Protein AF-0000000083659240 (afdb_homodimer)

Structure (mmCIF, N/CA/C/O backbone):
data_AF-0000000083659240-model_v1
#
loop_
_entity.id
_entity.type
_entity.pdbx_description
1 polymer 'Zinc finger C3HC4 type (RING finger) protein'
#
loop_
_atom_site.group_PDB
_atom_site.id
_atom_site.type_symbol
_atom_site.label_atom_id
_atom_site.label_alt_id
_atom_site.label_comp_id
_atom_site.label_asym_id
_atom_site.label_entity_id
_atom_site.label_seq_id
_atom_site.pdbx_PDB_ins_code
_atom_site.Cartn_x
_atom_site.Cartn_y
_atom_site.Cartn_z
_atom_site.occupancy
_atom_site.B_iso_or_equiv
_atom_site.auth_seq_id
_atom_site.auth_comp_id
_atom_site.auth_asym_id
_atom_site.auth_atom_id
_atom_site.pdbx_PDB_model_num
ATOM 1 N N . MET A 1 1 ? 6.605 -6.684 13.445 1 31.55 1 MET A N 1
ATOM 2 C CA . MET A 1 1 ? 5.172 -6.523 13.227 1 31.55 1 MET A CA 1
ATOM 3 C C . MET A 1 1 ? 4.809 -5.055 13.031 1 31.55 1 MET A C 1
ATOM 5 O O . MET A 1 1 ? 5.219 -4.199 13.82 1 31.55 1 MET A O 1
ATOM 9 N N . VAL A 1 2 ? 4.641 -4.578 11.82 1 42.03 2 VAL A N 1
ATOM 10 C CA . VAL A 1 2 ? 4.273 -3.197 11.523 1 42.03 2 VAL A CA 1
ATOM 11 C C . VAL A 1 2 ? 3.043 -2.801 12.336 1 42.03 2 VAL A C 1
ATOM 13 O O . VAL A 1 2 ? 2.076 -3.564 12.422 1 42.03 2 VAL A O 1
ATOM 16 N N . HIS A 1 3 ? 3.051 -2.09 13.344 1 48.09 3 HIS A N 1
ATOM 17 C CA . HIS A 1 3 ? 2.014 -1.553 14.227 1 48.09 3 HIS A CA 1
ATOM 18 C C . HIS A 1 3 ? 0.872 -0.944 13.414 1 48.09 3 HIS A C 1
ATOM 20 O O . HIS A 1 3 ? 1.097 -0.378 12.344 1 48.09 3 HIS A O 1
ATOM 26 N N . PRO A 1 4 ? -0.438 -1.321 13.727 1 51.84 4 PRO A N 1
ATOM 27 C CA . PRO A 1 4 ? -1.665 -0.734 13.18 1 51.84 4 PRO A CA 1
ATOM 28 C C . PRO A 1 4 ? -1.562 0.777 12.992 1 51.84 4 PRO A C 1
ATOM 30 O O . PRO A 1 4 ? -2.369 1.368 12.266 1 51.84 4 PRO A O 1
ATOM 33 N N . SER A 1 5 ? -0.498 1.325 13.555 1 57.03 5 SER A N 1
ATOM 34 C CA . SER A 1 5 ? -0.403 2.781 13.594 1 57.03 5 SER A CA 1
ATOM 35 C C . SER A 1 5 ? -0.075 3.352 12.219 1 57.03 5 SER A C 1
ATOM 37 O O . SER A 1 5 ? -0.059 4.57 12.031 1 57.03 5 SER A O 1
ATOM 39 N N . TYR A 1 6 ? -0.115 2.459 11.336 1 69.12 6 TYR A N 1
ATOM 40 C CA . TYR A 1 6 ? 0.295 3.059 10.07 1 69.12 6 TYR A CA 1
ATOM 41 C C . TYR A 1 6 ? -0.844 3.027 9.055 1 69.12 6 TYR A C 1
ATOM 43 O O . TYR A 1 6 ? -0.694 2.48 7.961 1 69.12 6 TYR A O 1
ATOM 51 N N . CYS A 1 7 ? -2.051 3.279 9.562 1 81.69 7 CYS A N 1
ATOM 52 C CA . CYS A 1 7 ? -3.168 3.459 8.641 1 81.69 7 CYS A CA 1
ATOM 53 C C . CYS A 1 7 ? -3.287 4.914 8.203 1 81.69 7 CYS A C 1
ATOM 55 O O . CYS A 1 7 ? -3.207 5.824 9.039 1 81.69 7 CYS A O 1
ATOM 57 N N . HIS A 1 8 ? -3.432 5.145 6.977 1 83.44 8 HIS A N 1
ATOM 58 C CA . HIS A 1 8 ? -3.619 6.473 6.41 1 83.44 8 HIS A CA 1
ATOM 59 C C . HIS A 1 8 ? -4.953 6.578 5.68 1 83.44 8 HIS A C 1
ATOM 61 O O . HIS A 1 8 ? -5.355 5.645 4.98 1 83.44 8 HIS A O 1
ATOM 67 N N . VAL A 1 9 ? -5.605 7.676 5.922 1 83.69 9 VAL A N 1
ATOM 68 C CA . VAL A 1 9 ? -6.871 7.91 5.234 1 83.69 9 VAL A CA 1
ATOM 69 C C . VAL A 1 9 ? -6.781 9.195 4.418 1 83.69 9 VAL A C 1
ATOM 71 O O . VAL A 1 9 ? -6.078 10.133 4.797 1 83.69 9 VAL A O 1
ATOM 74 N N . TRP A 1 10 ? -7.379 9.219 3.309 1 82.06 10 TRP A N 1
ATOM 75 C CA . TRP A 1 10 ? -7.512 10.445 2.535 1 82.06 10 TRP A CA 1
ATOM 76 C C . TRP A 1 10 ? -8.891 10.547 1.899 1 82.06 10 TRP A C 1
ATOM 78 O O . TRP A 1 10 ? -9.484 9.531 1.53 1 82.06 10 TRP A O 1
ATOM 88 N N . PHE A 1 11 ? -9.375 11.711 1.81 1 78.88 11 PHE A N 1
ATOM 89 C CA . PHE A 1 11 ? -10.742 11.969 1.372 1 78.88 11 PHE A CA 1
ATOM 90 C C . PHE A 1 11 ? -10.859 11.836 -0.142 1 78.88 11 PHE A C 1
ATOM 92 O O . PHE A 1 11 ? -9.945 12.211 -0.875 1 78.88 11 PHE A O 1
ATOM 99 N N . LEU A 1 12 ? -12.031 11.336 -0.506 1 79.75 12 LEU A N 1
ATOM 100 C CA . LEU A 1 12 ? -12.336 11.273 -1.932 1 79.75 12 LEU A CA 1
ATOM 101 C C . LEU A 1 12 ? -12.672 12.664 -2.475 1 79.75 12 LEU A C 1
ATOM 103 O O . LEU A 1 12 ? -13.312 13.461 -1.79 1 79.75 12 LEU A O 1
ATOM 107 N N . GLN A 1 13 ? -12.18 12.945 -3.551 1 74.25 13 GLN A N 1
ATOM 108 C CA . GLN A 1 13 ? -12.469 14.242 -4.164 1 74.25 13 GLN A CA 1
ATOM 109 C C . GLN A 1 13 ? -13.938 14.344 -4.566 1 74.25 13 GLN A C 1
ATOM 111 O O . GLN A 1 13 ? -14.57 15.383 -4.348 1 74.25 13 GLN A O 1
ATOM 116 N N . ASN A 1 14 ? -14.43 13.336 -5.184 1 72.31 14 ASN A N 1
ATOM 117 C CA . ASN A 1 14 ? -15.852 13.312 -5.527 1 72.31 14 ASN A CA 1
ATOM 118 C C . ASN A 1 14 ? -16.656 12.469 -4.547 1 72.31 14 ASN A C 1
ATOM 120 O O . ASN A 1 14 ? -16.75 11.25 -4.711 1 72.31 14 ASN A O 1
ATOM 124 N N . LYS A 1 15 ? -17.203 13.008 -3.506 1 64.12 15 LYS A N 1
ATOM 125 C CA . LYS A 1 15 ? -17.812 12.344 -2.354 1 64.12 15 LYS A CA 1
ATOM 126 C C . LYS A 1 15 ? -19.203 11.812 -2.689 1 64.12 15 LYS A C 1
ATOM 128 O O . LYS A 1 15 ? -19.641 10.805 -2.131 1 64.12 15 LYS A O 1
ATOM 133 N N . VAL A 1 16 ? -19.891 12.508 -3.529 1 64.5 16 VAL A N 1
ATOM 134 C CA . VAL A 1 16 ? -21.328 12.258 -3.643 1 64.5 16 VAL A CA 1
ATOM 135 C C . VAL A 1 16 ? -21.578 10.797 -4.008 1 64.5 16 VAL A C 1
ATOM 137 O O . VAL A 1 16 ? -22.453 10.148 -3.447 1 64.5 16 VAL A O 1
ATOM 140 N N . LEU A 1 17 ? -20.75 10.289 -4.84 1 65 17 LEU A N 1
ATOM 141 C CA . LEU A 1 17 ? -21.125 8.969 -5.34 1 65 17 LEU A CA 1
ATOM 142 C C . LEU A 1 17 ? -19.969 7.98 -5.152 1 65 17 LEU A C 1
ATOM 144 O O . LEU A 1 17 ? -20.047 6.844 -5.625 1 65 17 LEU A O 1
ATOM 148 N N . SER A 1 18 ? -19.078 8.43 -4.246 1 77.19 18 SER A N 1
ATOM 149 C CA . SER A 1 18 ? -17.938 7.512 -4.266 1 77.19 18 SER A CA 1
ATOM 150 C C . SER A 1 18 ? -17.703 6.879 -2.896 1 77.19 18 SER A C 1
ATOM 152 O O . SER A 1 18 ? -17.969 7.508 -1.868 1 77.19 18 SER A O 1
ATOM 154 N N . THR A 1 19 ? -17.625 5.539 -2.934 1 83.88 19 THR A N 1
ATOM 155 C CA . THR A 1 19 ? -17.219 4.824 -1.729 1 83.88 19 THR A CA 1
ATOM 156 C C . THR A 1 19 ? -15.719 4.562 -1.74 1 83.88 19 THR A C 1
ATOM 158 O O . THR A 1 19 ? -15.141 4.27 -2.789 1 83.88 19 THR A O 1
ATOM 161 N N . GLY A 1 20 ? -15.266 4.828 -0.607 1 87.56 20 GLY A N 1
ATOM 162 C CA . GLY A 1 20 ? -13.82 4.652 -0.5 1 87.56 20 GLY A CA 1
ATOM 163 C C . GLY A 1 20 ? -13.383 3.215 -0.709 1 87.56 20 GLY A C 1
ATOM 164 O O . GLY A 1 20 ? -14.18 2.287 -0.571 1 87.56 20 GLY A O 1
ATOM 165 N N . GLN A 1 21 ? -12.188 3.066 -1.126 1 91.5 21 GLN A N 1
ATOM 166 C CA . GLN A 1 21 ? -11.531 1.774 -1.313 1 91.5 21 GLN A CA 1
ATOM 167 C C . GLN A 1 21 ? -10.422 1.563 -0.289 1 91.5 21 GLN A C 1
ATOM 169 O O . GLN A 1 21 ? -9.812 2.527 0.176 1 91.5 21 GLN A O 1
ATOM 174 N N . ALA A 1 22 ? -10.297 0.259 0.043 1 91.19 22 ALA A N 1
ATOM 175 C CA . ALA A 1 22 ? -9.18 -0.073 0.917 1 91.19 22 ALA A CA 1
ATOM 176 C C . ALA A 1 22 ? -7.922 -0.382 0.106 1 91.19 22 ALA A C 1
ATOM 178 O O . ALA A 1 22 ? -7.996 -1.021 -0.946 1 91.19 22 ALA A O 1
ATOM 179 N N . PHE A 1 23 ? -6.855 0.133 0.594 1 93.56 23 PHE A N 1
ATOM 180 C CA . PHE A 1 23 ? -5.523 -0.197 0.096 1 93.56 23 PHE A CA 1
ATOM 181 C C . PHE A 1 23 ? -4.68 -0.837 1.191 1 93.56 23 PHE A C 1
ATOM 183 O O . PHE A 1 23 ? -4.91 -0.6 2.379 1 93.56 23 PHE A O 1
ATOM 190 N N . CYS A 1 24 ? -3.742 -1.631 0.699 1 95.31 24 CYS A N 1
ATOM 191 C CA . CYS A 1 24 ? -2.797 -2.242 1.625 1 95.31 24 CYS A CA 1
ATOM 192 C C . CYS A 1 24 ? -1.366 -1.835 1.291 1 95.31 24 CYS A C 1
ATOM 194 O O . CYS A 1 24 ? -0.997 -1.754 0.118 1 95.31 24 CYS A O 1
ATOM 196 N N . PHE A 1 25 ? -0.558 -1.611 2.412 1 94.94 25 PHE A N 1
ATOM 197 C CA . PHE A 1 25 ? 0.873 -1.433 2.195 1 94.94 25 PHE A CA 1
ATOM 198 C C . PHE A 1 25 ? 1.498 -2.705 1.635 1 94.94 25 PHE A C 1
ATOM 200 O O . PHE A 1 25 ? 1.409 -3.77 2.25 1 94.94 25 PHE A O 1
ATOM 207 N N . LEU A 1 26 ? 2.008 -2.605 0.501 1 96.5 26 LEU A N 1
ATOM 208 C CA . LEU A 1 26 ? 2.738 -3.707 -0.115 1 96.5 26 LEU A CA 1
ATOM 209 C C . LEU A 1 26 ? 4.242 -3.471 -0.045 1 96.5 26 LEU A C 1
ATOM 211 O O . LEU A 1 26 ? 4.777 -2.635 -0.776 1 96.5 26 LEU A O 1
ATOM 215 N N . PRO A 1 27 ? 4.891 -4.211 0.816 1 95 27 PRO A N 1
ATOM 216 C CA . PRO A 1 27 ? 6.336 -3.998 0.869 1 95 27 PRO A CA 1
ATOM 217 C C . PRO A 1 27 ? 7.047 -4.453 -0.405 1 95 27 PRO A C 1
ATOM 219 O O . PRO A 1 27 ? 6.758 -5.535 -0.924 1 95 27 PRO A O 1
ATOM 222 N N . LEU A 1 28 ? 7.816 -3.572 -0.92 1 94.69 28 LEU A N 1
ATOM 223 C CA . LEU A 1 28 ? 8.594 -3.887 -2.111 1 94.69 28 LEU A CA 1
ATOM 224 C C . LEU A 1 28 ? 10.047 -4.164 -1.752 1 94.69 28 LEU A C 1
ATOM 226 O O . LEU A 1 28 ? 10.57 -3.623 -0.773 1 94.69 28 LEU A O 1
ATOM 230 N N . PRO A 1 29 ? 10.672 -5 -2.529 1 93.06 29 PRO A N 1
ATOM 231 C CA . PRO A 1 29 ? 12.094 -5.254 -2.283 1 93.06 29 PRO A CA 1
ATOM 232 C C . PRO A 1 29 ? 12.992 -4.125 -2.783 1 93.06 29 PRO A C 1
ATOM 234 O O . PRO A 1 29 ? 13.922 -4.367 -3.559 1 93.06 29 PRO A O 1
ATOM 237 N N . VAL A 1 30 ? 12.617 -2.904 -2.402 1 88.38 30 VAL A N 1
ATOM 238 C CA . VAL A 1 30 ? 13.344 -1.707 -2.807 1 88.38 30 VAL A CA 1
ATOM 239 C C . VAL A 1 30 ? 13.688 -0.872 -1.575 1 88.38 30 VAL A C 1
ATOM 241 O O . VAL A 1 30 ? 12.805 -0.501 -0.801 1 88.38 30 VAL A O 1
ATOM 244 N N . ARG A 1 31 ? 14.961 -0.717 -1.393 1 87.56 31 ARG A N 1
ATOM 245 C CA . ARG A 1 31 ? 15.406 0.246 -0.389 1 87.56 31 ARG A CA 1
ATOM 246 C C . ARG A 1 31 ? 15.531 1.644 -0.989 1 87.56 31 ARG A C 1
ATOM 248 O O . ARG A 1 31 ? 16.047 1.806 -2.096 1 87.56 31 ARG A O 1
ATOM 255 N N . THR A 1 32 ? 14.977 2.605 -0.354 1 83.44 32 THR A N 1
ATOM 256 C CA . THR A 1 32 ? 14.898 3.941 -0.933 1 83.44 32 THR A CA 1
ATOM 257 C C . THR A 1 32 ? 16.219 4.68 -0.777 1 83.44 32 THR A C 1
ATOM 259 O O . THR A 1 32 ? 16.484 5.664 -1.477 1 83.44 32 THR A O 1
ATOM 262 N N . GLY A 1 33 ? 17.047 4.18 0.125 1 81.25 33 GLY A N 1
ATOM 263 C CA . GLY A 1 33 ? 18.281 4.898 0.417 1 81.25 33 GLY A CA 1
ATOM 264 C C . GLY A 1 33 ? 18.062 6.109 1.308 1 81.25 33 GLY A C 1
ATOM 265 O O . GLY A 1 33 ? 19 6.859 1.581 1 81.25 33 GLY A O 1
ATOM 266 N N . LEU A 1 34 ? 16.812 6.277 1.701 1 79.69 34 LEU A N 1
ATOM 267 C CA . LEU A 1 34 ? 16.406 7.414 2.527 1 79.69 34 LEU A CA 1
ATOM 268 C C . LEU A 1 34 ? 16.016 6.949 3.926 1 79.69 34 LEU A C 1
ATOM 270 O O . LEU A 1 34 ? 15.758 5.766 4.141 1 79.69 34 LEU A O 1
ATOM 274 N N . SER A 1 35 ? 16.125 7.793 4.906 1 82.31 35 SER A N 1
ATOM 275 C CA . SER A 1 35 ? 15.68 7.484 6.262 1 82.31 35 SER A CA 1
ATOM 276 C C . SER A 1 35 ? 14.172 7.645 6.402 1 82.31 35 SER A C 1
ATOM 278 O O . SER A 1 35 ? 13.68 8.062 7.453 1 82.31 35 SER A O 1
ATOM 280 N N . VAL A 1 36 ? 13.461 7.441 5.285 1 83.5 36 VAL A N 1
ATOM 281 C CA . VAL A 1 36 ? 12.008 7.543 5.273 1 83.5 36 VAL A CA 1
ATOM 282 C C . VAL A 1 36 ? 11.414 6.348 4.535 1 83.5 36 VAL A C 1
ATOM 284 O O . VAL A 1 36 ? 12.031 5.805 3.619 1 83.5 36 VAL A O 1
ATOM 287 N N . GLN A 1 37 ? 10.219 5.918 5.008 1 87 37 GLN A N 1
ATOM 288 C CA . GLN A 1 37 ? 9.406 4.984 4.23 1 87 37 GLN A CA 1
ATOM 289 C C . GLN A 1 37 ? 8.625 5.707 3.141 1 87 37 GLN A C 1
ATOM 291 O O . GLN A 1 37 ? 8.156 6.828 3.348 1 87 37 GLN A O 1
ATOM 296 N N . VAL A 1 38 ? 8.594 5.129 1.997 1 88.12 38 VAL A N 1
ATOM 297 C CA . VAL A 1 38 ? 7.852 5.719 0.889 1 88.12 38 VAL A CA 1
ATOM 298 C C . VAL A 1 38 ? 6.703 4.797 0.489 1 88.12 38 VAL A C 1
ATOM 300 O O . VAL A 1 38 ? 6.895 3.586 0.344 1 88.12 38 VAL A O 1
ATOM 303 N N . ASN A 1 39 ? 5.48 5.375 0.405 1 91.25 39 ASN A N 1
ATOM 304 C CA . ASN A 1 39 ? 4.332 4.676 -0.159 1 91.25 39 ASN A CA 1
ATOM 305 C C . ASN A 1 39 ? 3.797 5.383 -1.4 1 91.25 39 ASN A C 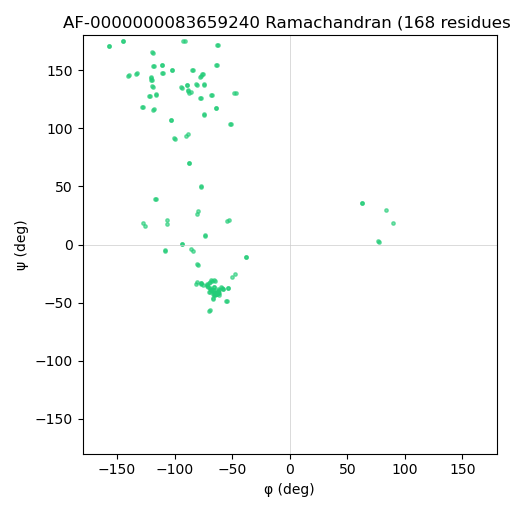1
ATOM 307 O O . ASN A 1 39 ? 3.391 6.543 -1.332 1 91.25 39 ASN A O 1
ATOM 311 N N . GLY A 1 40 ? 3.902 4.617 -2.582 1 92.06 40 GLY A N 1
ATOM 312 C CA . GLY A 1 40 ? 3.5 5.203 -3.85 1 92.06 40 GLY A CA 1
ATOM 313 C C . GLY A 1 40 ? 2.871 4.203 -4.801 1 92.06 40 GLY A C 1
ATOM 314 O O . GLY A 1 40 ? 2.812 3.008 -4.5 1 92.06 40 GLY A O 1
ATOM 315 N N . PHE A 1 41 ? 2.377 4.734 -5.961 1 93.81 41 PHE A N 1
ATOM 316 C CA . PHE A 1 41 ? 1.758 3.879 -6.965 1 93.81 41 PHE A CA 1
ATOM 317 C C . PHE A 1 41 ? 2.803 3.334 -7.93 1 93.81 41 PHE A C 1
ATOM 319 O O . PHE A 1 41 ? 2.795 3.672 -9.117 1 93.81 41 PHE A O 1
ATOM 326 N N . PHE A 1 42 ? 3.631 2.441 -7.445 1 93.31 42 PHE A N 1
ATOM 327 C CA . PHE A 1 42 ? 4.672 1.826 -8.266 1 93.31 42 PHE A CA 1
ATOM 328 C C . PHE A 1 42 ? 4.078 0.771 -9.188 1 93.31 42 PHE A C 1
ATOM 330 O O . PHE A 1 42 ? 3.072 0.142 -8.859 1 93.31 42 PHE A O 1
ATOM 337 N N . GLU A 1 43 ? 4.695 0.673 -10.359 1 94.31 43 GLU A N 1
ATOM 338 C CA . GLU A 1 43 ? 4.395 -0.473 -11.211 1 94.31 43 GLU A CA 1
ATOM 339 C C . GLU A 1 43 ? 5.113 -1.728 -10.719 1 94.31 43 GLU A C 1
ATOM 341 O O . GLU A 1 43 ? 6.336 -1.731 -10.578 1 94.31 43 GLU A O 1
ATOM 346 N N . VAL A 1 44 ? 4.23 -2.797 -10.508 1 94.06 44 VAL A N 1
ATOM 347 C CA . VAL A 1 44 ? 4.789 -4.004 -9.906 1 94.06 44 VAL A CA 1
ATOM 348 C C . VAL A 1 44 ? 4.633 -5.184 -10.867 1 94.06 44 VAL A C 1
ATOM 350 O O . VAL A 1 44 ? 3.928 -5.078 -11.875 1 94.06 44 VAL A O 1
ATOM 353 N N . SER A 1 45 ? 5.348 -6.25 -10.594 1 92.19 45 SER A N 1
ATOM 354 C CA . SER A 1 45 ? 5.211 -7.492 -11.344 1 92.19 45 SER A CA 1
ATOM 355 C C . SER A 1 45 ? 3.811 -8.078 -11.195 1 92.19 45 SER A C 1
ATOM 357 O O . SER A 1 45 ? 3.035 -7.637 -10.344 1 92.19 45 SER A O 1
ATOM 359 N N . SER A 1 46 ? 3.547 -9.055 -11.922 1 91.19 46 SER A N 1
ATOM 360 C CA . SER A 1 46 ? 2.209 -9.633 -11.961 1 91.19 46 SER A CA 1
ATOM 361 C C . SER A 1 46 ? 1.861 -10.312 -10.633 1 91.19 46 SER A C 1
ATOM 363 O O . SER A 1 46 ? 0.693 -10.352 -10.242 1 91.19 46 SER A O 1
ATOM 365 N N . ASN A 1 47 ? 2.848 -10.828 -9.953 1 90.94 47 ASN A N 1
ATOM 366 C CA . ASN A 1 47 ? 2.584 -11.508 -8.695 1 90.94 47 ASN A CA 1
ATOM 367 C C . ASN A 1 47 ? 2.725 -10.555 -7.504 1 90.94 47 ASN A C 1
ATOM 369 O O . ASN A 1 47 ? 2.539 -10.961 -6.355 1 90.94 47 ASN A O 1
ATOM 373 N N . ARG A 1 48 ? 3.043 -9.32 -7.758 1 92.69 48 ARG A N 1
ATOM 374 C CA . ARG A 1 48 ? 3.08 -8.234 -6.785 1 92.69 48 ARG A CA 1
ATOM 375 C C . ARG A 1 48 ? 4.125 -8.5 -5.707 1 92.69 48 ARG A C 1
ATOM 377 O O . ARG A 1 48 ? 3.916 -8.172 -4.539 1 92.69 48 ARG A O 1
ATOM 384 N N . ARG A 1 49 ? 5.234 -9.125 -6.145 1 92.06 49 ARG A N 1
ATOM 385 C CA . ARG A 1 49 ? 6.309 -9.43 -5.207 1 92.06 49 ARG A CA 1
ATOM 386 C C . ARG A 1 49 ? 7.523 -8.539 -5.457 1 92.06 49 ARG A C 1
ATOM 388 O O . ARG A 1 49 ? 8.477 -8.555 -4.68 1 92.06 49 ARG A O 1
ATOM 395 N N . GLY A 1 50 ? 7.414 -7.762 -6.516 1 90.94 50 GLY A N 1
ATOM 396 C CA . GLY A 1 50 ? 8.531 -6.906 -6.875 1 90.94 50 GLY A CA 1
ATOM 397 C C . GLY A 1 50 ? 8.125 -5.711 -7.719 1 90.94 50 GLY A C 1
ATOM 398 O O . GLY A 1 50 ? 6.961 -5.59 -8.109 1 90.94 50 GLY A O 1
ATOM 399 N N . ILE A 1 51 ? 9.039 -4.891 -7.867 1 89.81 51 ILE A N 1
ATOM 400 C CA . ILE A 1 51 ? 8.836 -3.723 -8.711 1 89.81 51 ILE A CA 1
ATOM 401 C C . ILE A 1 51 ? 9.109 -4.086 -10.172 1 89.81 51 ILE A C 1
ATOM 403 O O . ILE A 1 51 ? 9.93 -4.965 -10.453 1 89.81 51 ILE A O 1
ATOM 407 N N . TRP A 1 52 ? 8.414 -3.387 -11.031 1 88.5 52 TRP A N 1
ATOM 408 C CA . TRP A 1 52 ? 8.633 -3.67 -12.445 1 88.5 52 TRP A CA 1
ATOM 409 C C . TRP A 1 52 ? 9.961 -3.09 -12.922 1 88.5 52 TRP A C 1
ATOM 411 O O . TRP A 1 52 ? 10.211 -1.893 -12.766 1 88.5 52 TRP A O 1
ATOM 421 N N . TYR A 1 53 ? 11.039 -3.797 -13.289 1 76.38 53 TYR A N 1
ATOM 422 C CA . TYR A 1 53 ? 12.305 -3.303 -13.812 1 76.38 53 TYR A CA 1
ATOM 423 C C . TYR A 1 53 ? 12.43 -3.578 -15.305 1 76.38 53 TYR A C 1
ATOM 425 O O . TYR A 1 53 ? 13.258 -2.977 -15.984 1 76.38 53 TYR A O 1
ATOM 433 N N . GLY A 1 54 ? 11.578 -3.795 -16.078 1 65.25 54 GLY A N 1
ATOM 434 C CA . GLY A 1 54 ? 11.664 -3.893 -17.531 1 65.25 54 GLY A CA 1
ATOM 435 C C . GLY A 1 54 ? 12.094 -5.27 -18 1 65.25 54 GLY A C 1
ATOM 436 O O . GLY A 1 54 ? 13.203 -5.438 -18.516 1 65.25 54 GLY A O 1
ATOM 437 N N . ASP A 1 55 ? 11.898 -6.227 -17.469 1 59.47 55 ASP A N 1
ATOM 438 C CA . ASP A 1 55 ? 12.555 -7.246 -18.281 1 59.47 55 ASP A CA 1
ATOM 439 C C . ASP A 1 55 ? 12.156 -7.129 -19.75 1 59.47 55 ASP A C 1
ATOM 441 O O . ASP A 1 55 ? 12.914 -7.52 -20.625 1 59.47 55 ASP A O 1
ATOM 445 N N . ASP A 1 56 ? 10.945 -6.602 -19.938 1 60.72 56 ASP A N 1
ATOM 446 C CA . ASP A 1 56 ? 10.57 -6.539 -21.344 1 60.72 56 ASP A CA 1
ATOM 447 C C . ASP A 1 56 ? 11.039 -5.23 -21.969 1 60.72 56 ASP A C 1
ATOM 449 O O . ASP A 1 56 ? 10.758 -4.148 -21.453 1 60.72 56 ASP A O 1
ATOM 453 N N . MET A 1 57 ? 12.164 -5.363 -22.547 1 65.06 57 MET A N 1
ATOM 454 C CA . MET A 1 57 ? 12.789 -4.27 -23.281 1 65.06 57 MET A CA 1
ATOM 455 C C . MET A 1 57 ? 11.844 -3.719 -24.344 1 65.06 57 MET A C 1
ATOM 457 O O . MET A 1 57 ? 12.281 -3.164 -25.344 1 65.06 57 MET A O 1
ATOM 461 N N . ASP A 1 58 ? 10.57 -3.98 -24.172 1 78.44 58 ASP A N 1
ATOM 462 C CA . ASP A 1 58 ? 9.695 -3.297 -25.109 1 78.44 58 ASP A CA 1
ATOM 463 C C . ASP A 1 58 ? 9.242 -1.945 -24.562 1 78.44 58 ASP A C 1
ATOM 465 O O . ASP A 1 58 ? 9.781 -1.463 -23.562 1 78.44 58 ASP A O 1
ATOM 469 N N . ARG A 1 59 ? 8.547 -1.297 -25.422 1 80.81 59 ARG A N 1
ATOM 470 C CA . ARG A 1 59 ? 8.133 0.074 -25.141 1 80.81 59 ARG A CA 1
ATOM 471 C C . ARG A 1 59 ? 7.402 0.165 -23.797 1 80.81 59 ARG A C 1
ATOM 473 O O . ARG A 1 59 ? 7.652 1.08 -23.016 1 80.81 59 ARG A O 1
ATOM 480 N N . SER A 1 60 ? 6.586 -0.802 -23.422 1 84.62 60 SER A N 1
ATOM 481 C CA . SER A 1 60 ? 5.785 -0.771 -22.203 1 84.62 60 SER A CA 1
ATOM 482 C C . SER A 1 60 ? 6.66 -0.941 -20.953 1 84.62 60 SER A C 1
ATOM 484 O O . SER A 1 60 ? 6.43 -0.29 -19.938 1 84.62 60 SER A O 1
ATOM 486 N N . GLY A 1 61 ? 7.668 -1.755 -21.203 1 85.31 61 GLY A N 1
ATOM 487 C CA . GLY A 1 61 ? 8.586 -1.985 -20.094 1 85.31 61 GLY A CA 1
ATOM 488 C C . GLY A 1 61 ? 9.406 -0.762 -19.734 1 85.31 61 GLY A C 1
ATOM 489 O O . GLY A 1 61 ? 9.602 -0.464 -18.547 1 85.31 61 GLY A O 1
ATOM 490 N N . LYS A 1 62 ? 9.766 -0.13 -20.781 1 86.38 62 LYS A N 1
ATOM 491 C CA . LYS A 1 62 ? 10.57 1.072 -20.562 1 86.38 62 LYS A CA 1
ATOM 492 C C . LYS A 1 62 ? 9.758 2.16 -19.859 1 86.38 62 LYS A C 1
ATOM 494 O O . LYS A 1 62 ? 10.266 2.844 -18.969 1 86.38 62 LYS A O 1
ATOM 499 N N . VAL A 1 63 ? 8.539 2.369 -20.234 1 89.19 63 VAL A N 1
ATOM 500 C CA . VAL A 1 63 ? 7.672 3.391 -19.672 1 89.19 63 VAL A CA 1
ATOM 501 C C . VAL A 1 63 ? 7.453 3.105 -18.188 1 89.19 63 VAL A C 1
ATOM 503 O O . VAL A 1 63 ? 7.566 4.004 -17.344 1 89.19 63 VAL A O 1
ATOM 506 N N . ARG A 1 64 ? 7.246 1.85 -17.844 1 90.75 64 ARG A N 1
ATOM 507 C CA . ARG A 1 64 ? 6.973 1.464 -16.469 1 90.75 64 ARG A CA 1
ATOM 508 C C . ARG A 1 64 ? 8.219 1.631 -15.594 1 90.75 64 ARG A C 1
ATOM 510 O O . ARG A 1 64 ? 8.117 2.062 -14.445 1 90.75 64 ARG A O 1
ATOM 517 N N . SER A 1 65 ? 9.289 1.266 -16.141 1 88.38 65 SER A N 1
ATOM 518 C CA . SER A 1 65 ? 10.555 1.437 -15.43 1 88.38 65 SER A CA 1
ATOM 519 C C . SER A 1 65 ? 10.828 2.908 -15.141 1 88.38 65 SER A C 1
ATOM 521 O O . SER A 1 65 ? 11.25 3.266 -14.039 1 88.38 65 SER A O 1
ATOM 523 N N . THR A 1 66 ? 10.57 3.752 -16.156 1 88.25 66 THR A N 1
ATOM 524 C CA . THR A 1 66 ? 10.773 5.188 -16 1 88.25 66 THR A CA 1
ATOM 525 C C . THR A 1 66 ? 9.828 5.754 -14.945 1 88.25 66 THR A C 1
ATOM 527 O O . THR A 1 66 ? 10.227 6.578 -14.125 1 88.25 66 THR A O 1
ATOM 530 N N . TRP A 1 67 ? 8.602 5.34 -14.961 1 90.75 67 TRP A N 1
ATOM 531 C CA . TRP A 1 67 ? 7.602 5.746 -13.984 1 90.75 67 TRP A CA 1
ATOM 532 C C . TRP A 1 67 ? 8.078 5.449 -12.562 1 90.75 67 TRP A C 1
ATOM 534 O O . TRP A 1 67 ? 8.055 6.328 -11.703 1 90.75 67 TRP A O 1
ATOM 544 N N . ASN A 1 68 ? 8.562 4.238 -12.344 1 89.75 68 ASN A N 1
ATOM 545 C CA . ASN A 1 68 ? 9.039 3.826 -11.031 1 89.75 68 ASN A CA 1
ATOM 546 C C . ASN A 1 68 ? 10.227 4.672 -10.578 1 89.75 68 ASN A C 1
ATOM 548 O O . ASN A 1 68 ? 10.32 5.043 -9.406 1 89.75 68 ASN A O 1
ATOM 552 N N . ARG A 1 69 ? 11.07 4.93 -11.539 1 87.31 69 ARG A N 1
ATOM 553 C CA . ARG A 1 69 ? 12.242 5.738 -11.211 1 87.31 69 ARG A CA 1
ATOM 554 C C . ARG A 1 69 ? 11.836 7.156 -10.82 1 87.31 69 ARG A C 1
ATOM 556 O O . ARG A 1 69 ? 12.383 7.727 -9.875 1 87.31 69 ARG A O 1
ATOM 563 N N . LEU A 1 70 ? 10.938 7.699 -11.508 1 86.69 70 LEU A N 1
ATOM 564 C CA . LEU A 1 70 ? 10.492 9.062 -11.25 1 86.69 70 LEU A CA 1
ATOM 565 C C . LEU A 1 70 ? 9.805 9.164 -9.891 1 86.69 70 LEU A C 1
ATOM 567 O O . LEU A 1 70 ? 9.977 10.156 -9.18 1 86.69 70 LEU A O 1
ATOM 571 N N . LEU A 1 71 ? 9.094 8.195 -9.5 1 87 71 LEU A N 1
ATOM 572 C CA . LEU A 1 71 ? 8.422 8.188 -8.203 1 87 71 LEU A CA 1
ATOM 573 C C . LEU A 1 71 ? 9.438 8.203 -7.066 1 87 71 LEU A C 1
ATOM 575 O O . LEU A 1 71 ? 9.273 8.93 -6.086 1 87 71 LEU A O 1
ATOM 579 N N . LEU A 1 72 ? 10.484 7.398 -7.27 1 84.19 72 LEU A N 1
ATOM 580 C CA . LEU A 1 72 ? 11.5 7.328 -6.227 1 84.19 72 LEU A CA 1
ATOM 581 C C . LEU A 1 72 ? 12.281 8.633 -6.137 1 84.19 72 LEU A C 1
ATOM 583 O O . LEU A 1 72 ? 12.617 9.086 -5.043 1 84.19 72 LEU A O 1
ATOM 587 N N . GLU A 1 73 ? 12.523 9.18 -7.23 1 82 73 GLU A N 1
ATOM 588 C CA . GLU A 1 73 ? 13.297 10.414 -7.285 1 82 73 GLU A CA 1
ATOM 589 C C . GLU A 1 73 ? 12.492 11.586 -6.734 1 82 73 GLU A C 1
ATOM 591 O O . GLU A 1 73 ? 13.062 12.492 -6.117 1 82 73 GLU A O 1
ATOM 596 N N . ASP A 1 74 ? 11.25 11.562 -7 1 78.75 74 ASP A N 1
ATOM 597 C CA . ASP A 1 74 ? 10.375 12.641 -6.547 1 78.75 74 ASP A CA 1
ATOM 598 C C . ASP A 1 74 ? 10.289 12.672 -5.02 1 78.75 74 ASP A C 1
ATOM 600 O O . ASP A 1 74 ? 10.086 13.727 -4.426 1 78.75 74 ASP A O 1
ATOM 604 N N . VAL A 1 75 ? 10.391 11.594 -4.375 1 74.5 75 VAL A N 1
ATOM 605 C CA . VAL A 1 75 ? 10.305 11.516 -2.92 1 74.5 75 VAL A CA 1
ATOM 606 C C . VAL A 1 75 ? 11.648 11.891 -2.303 1 74.5 75 VAL A C 1
ATOM 608 O O . VAL A 1 75 ? 11.703 12.484 -1.226 1 74.5 75 VAL A O 1
ATOM 611 N N . VAL A 1 76 ? 12.68 11.57 -2.92 1 72.25 76 VAL A N 1
ATOM 612 C CA . VAL A 1 76 ? 14.039 11.773 -2.426 1 72.25 76 VAL A CA 1
ATOM 613 C C . VAL A 1 76 ? 14.297 13.266 -2.232 1 72.25 76 VAL A C 1
ATOM 615 O O . VAL A 1 76 ? 14.859 13.68 -1.218 1 72.25 76 VAL A O 1
ATOM 618 N N . VAL A 1 77 ? 13.789 13.977 -3.139 1 67.25 77 VAL A N 1
ATOM 619 C CA . VAL A 1 77 ? 14.141 15.391 -3.105 1 67.25 77 VAL A CA 1
ATOM 620 C C . VAL A 1 77 ? 13.492 16.062 -1.895 1 67.25 77 VAL A C 1
ATOM 622 O O . VAL A 1 77 ? 14.18 16.672 -1.077 1 67.25 77 VAL A O 1
ATOM 625 N N . PRO A 1 78 ? 12.273 15.992 -1.779 1 64.19 78 PRO A N 1
ATOM 626 C CA . PRO A 1 78 ? 11.672 16.609 -0.591 1 64.19 78 PRO A CA 1
ATOM 627 C C . PRO A 1 78 ? 12.211 16.016 0.711 1 64.19 78 PRO A C 1
ATOM 629 O O . PRO A 1 78 ? 12.383 16.734 1.694 1 64.19 78 PRO A O 1
ATOM 632 N N . ALA A 1 79 ? 12.453 14.773 0.764 1 64.75 79 ALA A N 1
ATOM 633 C CA . ALA A 1 79 ? 12.961 14.117 1.963 1 64.75 79 ALA A CA 1
ATOM 634 C C . ALA A 1 79 ? 14.359 14.625 2.316 1 64.75 79 ALA A C 1
ATOM 636 O O . ALA A 1 79 ? 14.656 14.867 3.488 1 64.75 79 ALA A O 1
ATOM 637 N N . PHE A 1 80 ? 15.133 14.758 1.309 1 64.19 80 PHE A N 1
ATOM 638 C CA . PHE A 1 80 ? 16.484 15.273 1.517 1 64.19 80 PHE A CA 1
ATOM 639 C C . PHE A 1 80 ? 16.438 16.719 2.01 1 64.19 80 PHE A C 1
ATOM 641 O O . PHE A 1 80 ? 17.203 17.094 2.902 1 64.19 80 PHE A O 1
ATOM 648 N N . VAL A 1 81 ? 15.57 17.422 1.418 1 62.5 81 VAL A N 1
ATOM 649 C CA . VAL A 1 81 ? 15.461 18.828 1.805 1 62.5 81 VAL A CA 1
ATOM 650 C C . VAL A 1 81 ? 15.008 18.922 3.258 1 62.5 81 VAL A C 1
ATOM 652 O O . VAL A 1 81 ? 15.508 19.766 4.016 1 62.5 81 VAL A O 1
ATOM 655 N N . HIS A 1 82 ? 14.102 18.109 3.514 1 60.31 82 HIS A N 1
ATOM 656 C CA . HIS A 1 82 ? 13.602 18.109 4.887 1 60.31 82 HIS A CA 1
ATOM 657 C C . HIS A 1 82 ? 14.68 17.641 5.859 1 60.31 82 HIS A C 1
ATOM 659 O O . HIS A 1 82 ? 14.805 18.188 6.961 1 60.31 82 HIS A O 1
ATOM 665 N N . MET A 1 83 ? 15.414 16.703 5.504 1 59.41 83 MET A N 1
ATOM 666 C CA . MET A 1 83 ? 16.484 16.172 6.352 1 59.41 83 MET A CA 1
ATOM 667 C C . MET A 1 83 ? 17.625 17.188 6.477 1 59.41 83 MET A C 1
ATOM 669 O O . MET A 1 83 ? 18.281 17.266 7.512 1 59.41 83 MET A O 1
ATOM 673 N N . LEU A 1 84 ? 17.766 17.891 5.398 1 57.47 84 LEU A N 1
ATOM 674 C CA . LEU A 1 84 ? 18.828 18.891 5.434 1 57.47 84 LEU A CA 1
ATOM 675 C C . LEU A 1 84 ? 18.406 20.109 6.242 1 57.47 84 LEU A C 1
ATOM 677 O O . LEU A 1 84 ? 19.25 20.844 6.758 1 57.47 84 LEU A O 1
ATOM 681 N N . HIS A 1 85 ? 17.188 20.344 6.129 1 53.97 85 HIS A N 1
ATOM 682 C CA . HIS A 1 85 ? 16.75 21.531 6.832 1 53.97 85 HIS A CA 1
ATOM 683 C C . HIS A 1 85 ? 16.453 21.234 8.297 1 53.97 85 HIS A C 1
ATOM 685 O O . HIS A 1 85 ? 16.156 22.156 9.07 1 53.97 85 HIS A O 1
ATOM 691 N N . CYS A 1 86 ? 16.516 20.031 8.68 1 45.62 86 CYS A N 1
ATOM 692 C CA . CYS A 1 86 ? 16.422 19.859 10.125 1 45.62 86 CYS A CA 1
ATOM 693 C C . CYS A 1 86 ? 17.812 19.766 10.742 1 45.62 86 CYS A C 1
ATOM 695 O O . CYS A 1 86 ? 18.75 19.266 10.117 1 45.62 86 CYS A O 1
ATOM 697 N N . MET B 1 1 ? -6.445 6.797 -13.844 1 30.77 1 MET B N 1
ATOM 698 C CA . MET B 1 1 ? -5.012 6.824 -13.562 1 30.77 1 MET B CA 1
ATOM 699 C C . MET B 1 1 ? -4.73 7.504 -12.227 1 30.77 1 MET B C 1
ATOM 701 O O . MET B 1 1 ? -5.23 8.602 -11.969 1 30.77 1 MET B O 1
ATOM 705 N N . VAL B 1 2 ? -4.531 6.785 -11.156 1 41.56 2 VAL B N 1
ATOM 706 C CA . VAL B 1 2 ? -4.227 7.344 -9.844 1 41.56 2 VAL B CA 1
ATOM 707 C C . VAL B 1 2 ? -3.049 8.312 -9.953 1 41.56 2 VAL B C 1
ATOM 709 O O . VAL B 1 2 ? -2.045 8.008 -10.602 1 41.56 2 VAL B O 1
ATOM 712 N N . HIS B 1 3 ? -3.137 9.539 -9.938 1 47.25 3 HIS B N 1
ATOM 713 C CA . HIS B 1 3 ? -2.164 10.625 -9.977 1 47.25 3 HIS B CA 1
ATOM 714 C C . HIS B 1 3 ? -1.041 10.398 -8.969 1 47.25 3 HIS B C 1
ATOM 716 O O . HIS B 1 3 ? -1.267 9.836 -7.898 1 47.25 3 HIS B O 1
ATOM 722 N N . PRO B 1 4 ? 0.29 10.508 -9.391 1 51.16 4 PRO B N 1
ATOM 723 C CA . PRO B 1 4 ? 1.495 10.477 -8.562 1 51.16 4 PRO B CA 1
ATOM 724 C C . PRO B 1 4 ? 1.307 11.195 -7.223 1 51.16 4 PRO B C 1
ATOM 726 O O . PRO B 1 4 ? 2.1 11 -6.297 1 51.16 4 PRO B O 1
ATOM 729 N N . SER B 1 5 ? 0.198 11.898 -7.145 1 56.5 5 SER B N 1
ATOM 730 C CA . SER B 1 5 ? 0.011 12.766 -5.988 1 56.5 5 SER B CA 1
ATOM 731 C C . SER B 1 5 ? -0.314 11.961 -4.738 1 56.5 5 SER B C 1
ATOM 733 O O . SER B 1 5 ? -0.397 12.516 -3.639 1 56.5 5 SER B O 1
ATOM 735 N N . TYR B 1 6 ? -0.187 10.742 -4.941 1 69.19 6 TYR B N 1
ATOM 736 C CA . TYR B 1 6 ? -0.597 10.047 -3.73 1 69.19 6 TYR B CA 1
ATOM 737 C C . TYR B 1 6 ? 0.57 9.273 -3.123 1 69.19 6 TYR B C 1
ATOM 739 O O . TYR B 1 6 ? 0.486 8.062 -2.926 1 69.19 6 TYR B O 1
ATOM 747 N N . CYS B 1 7 ? 1.757 9.898 -3.178 1 81.81 7 CYS B N 1
ATOM 748 C CA . CYS B 1 7 ? 2.887 9.328 -2.451 1 81.81 7 CYS B CA 1
ATOM 749 C C . CYS B 1 7 ? 2.93 9.844 -1.018 1 81.81 7 CYS B C 1
ATOM 751 O O . CYS B 1 7 ? 2.768 11.047 -0.78 1 81.81 7 CYS B O 1
ATOM 753 N N . HIS B 1 8 ? 3.09 9 -0.099 1 83.5 8 HIS B N 1
ATOM 754 C CA . HIS B 1 8 ? 3.209 9.344 1.314 1 83.5 8 HIS B CA 1
ATOM 755 C C . HIS B 1 8 ? 4.555 8.898 1.877 1 83.5 8 HIS B C 1
ATOM 757 O O . HIS B 1 8 ? 5.035 7.805 1.557 1 83.5 8 HIS B O 1
ATOM 763 N N . VAL B 1 9 ? 5.133 9.789 2.633 1 83.69 9 VAL B N 1
ATOM 764 C CA . VAL B 1 9 ? 6.402 9.461 3.27 1 83.69 9 VAL B CA 1
ATOM 765 C C . VAL B 1 9 ? 6.262 9.555 4.785 1 83.69 9 VAL B C 1
ATOM 767 O O . VAL B 1 9 ? 5.488 10.367 5.293 1 83.69 9 VAL B O 1
ATOM 770 N N . TRP B 1 10 ? 6.902 8.688 5.48 1 82.06 10 TRP B N 1
ATOM 771 C CA . TRP B 1 10 ? 6.977 8.805 6.934 1 82.06 10 TRP B CA 1
ATOM 772 C C . TRP B 1 10 ? 8.367 8.438 7.438 1 82.06 10 TRP B C 1
ATOM 774 O O . TRP B 1 10 ? 9.039 7.582 6.859 1 82.06 10 TRP B O 1
ATOM 784 N N . PHE B 1 11 ? 8.766 9.086 8.445 1 78.62 11 PHE B N 1
ATOM 785 C CA . PHE B 1 11 ? 10.125 8.977 8.961 1 78.62 11 PHE B CA 1
ATOM 786 C C . PHE B 1 11 ? 10.289 7.688 9.766 1 78.62 11 PHE B C 1
ATOM 788 O O . PHE B 1 11 ? 9.367 7.258 10.453 1 78.62 11 PHE B O 1
ATOM 795 N N . LEU B 1 12 ? 11.492 7.172 9.609 1 80 12 LEU B N 1
ATOM 796 C CA . LEU B 1 12 ? 11.844 6.012 10.422 1 80 12 LEU B CA 1
ATOM 797 C C . LEU B 1 12 ? 12.117 6.422 11.859 1 80 12 LEU B C 1
ATOM 799 O O . LEU B 1 12 ? 12.695 7.484 12.109 1 80 12 LEU B O 1
ATOM 803 N N . GLN B 1 13 ? 11.656 5.691 12.727 1 74.56 13 GLN B N 1
ATOM 804 C CA . GLN B 1 13 ? 11.891 5.984 14.141 1 74.56 13 GLN B CA 1
ATOM 805 C C . GLN B 1 13 ? 13.367 5.82 14.5 1 74.56 13 GLN B C 1
ATOM 807 O O . GLN B 1 13 ? 13.93 6.648 15.211 1 74.56 13 GLN B O 1
ATOM 812 N N . ASN B 1 14 ? 13.938 4.762 14.078 1 72.69 14 ASN B N 1
ATOM 813 C CA . ASN B 1 14 ? 15.367 4.562 14.305 1 72.69 14 ASN B CA 1
ATOM 814 C C . ASN B 1 14 ? 16.172 4.906 13.055 1 72.69 14 ASN B C 1
ATOM 816 O O . ASN B 1 14 ? 16.391 4.055 12.195 1 72.69 14 ASN B O 1
ATOM 820 N N . LYS B 1 15 ? 16.625 6.105 12.875 1 64.19 15 LYS B N 1
ATOM 821 C CA . LYS B 1 15 ? 17.219 6.688 11.68 1 64.19 15 LYS B CA 1
ATOM 822 C C . LYS B 1 15 ? 18.656 6.191 11.484 1 64.19 15 LYS B C 1
ATOM 824 O O . LYS B 1 15 ? 19.109 6.062 10.352 1 64.19 15 LYS B O 1
ATOM 829 N N . VAL B 1 16 ? 19.344 5.98 12.555 1 64.88 16 VAL B N 1
ATOM 830 C CA . VAL B 1 16 ? 20.797 5.832 12.453 1 64.88 16 VAL B CA 1
ATOM 831 C C . VAL B 1 16 ? 21.125 4.652 11.547 1 64.88 16 VAL B C 1
ATOM 833 O O . VAL B 1 16 ? 22.031 4.738 10.711 1 64.88 16 VAL B O 1
ATOM 836 N N . LEU B 1 17 ? 20.344 3.637 11.633 1 65.06 17 LEU B N 1
ATOM 837 C CA . LEU B 1 17 ? 20.797 2.441 10.938 1 65.06 17 LEU B CA 1
ATOM 838 C C . LEU B 1 17 ? 19.719 1.93 9.977 1 65.06 17 LEU B C 1
ATOM 840 O O . LEU B 1 17 ? 19.891 0.875 9.359 1 65.06 17 LEU B O 1
ATOM 844 N N . SER B 1 18 ? 18.781 2.863 9.742 1 77.25 18 SER B N 1
ATOM 845 C CA . SER B 1 18 ? 17.719 2.229 8.977 1 77.25 18 SER B CA 1
ATOM 846 C C . SER B 1 18 ? 17.484 2.941 7.648 1 77.25 18 SER B C 1
ATOM 848 O O . SER B 1 18 ? 17.672 4.156 7.551 1 77.25 18 SER B O 1
ATOM 850 N N . THR B 1 19 ? 17.5 2.115 6.582 1 84.06 19 THR B N 1
ATOM 851 C CA . THR B 1 19 ? 17.109 2.631 5.277 1 84.06 19 THR B CA 1
ATOM 852 C C . THR B 1 19 ? 15.633 2.371 5.02 1 84.06 19 THR B C 1
ATOM 854 O O . THR B 1 19 ? 15.109 1.316 5.383 1 84.06 19 THR B O 1
ATOM 857 N N . GLY B 1 20 ? 15.117 3.416 4.551 1 87.56 20 GLY B N 1
ATOM 858 C CA . GLY B 1 20 ? 13.688 3.305 4.297 1 87.56 20 GLY B CA 1
ATOM 859 C C . GLY B 1 20 ? 13.352 2.273 3.236 1 87.56 20 GLY B C 1
ATOM 860 O O . GLY B 1 20 ? 14.203 1.9 2.43 1 87.56 20 GLY B O 1
ATOM 861 N N . GLN B 1 21 ? 12.195 1.771 3.33 1 91.44 21 GLN B N 1
ATOM 862 C CA . GLN B 1 21 ? 11.633 0.828 2.367 1 91.44 21 GLN B CA 1
ATOM 863 C C . GLN B 1 21 ? 10.508 1.468 1.558 1 91.44 21 GLN B C 1
ATOM 865 O O . GLN B 1 21 ? 9.82 2.365 2.045 1 91.44 21 GLN B O 1
ATOM 870 N N . ALA B 1 22 ? 10.469 0.959 0.298 1 91.06 22 ALA B N 1
ATOM 871 C CA . ALA B 1 22 ? 9.344 1.402 -0.523 1 91.06 22 ALA B CA 1
ATOM 872 C C . ALA B 1 22 ? 8.141 0.483 -0.347 1 91.06 22 ALA B C 1
ATOM 874 O O . ALA B 1 22 ? 8.297 -0.737 -0.248 1 91.06 22 ALA B O 1
ATOM 875 N N . PHE B 1 23 ? 7.027 1.117 -0.252 1 93.5 23 PHE B N 1
ATOM 876 C CA . PHE B 1 23 ? 5.742 0.433 -0.275 1 93.5 23 PHE B CA 1
ATOM 877 C C . PHE B 1 23 ? 4.906 0.888 -1.468 1 93.5 23 PHE B C 1
ATOM 879 O O . PHE B 1 23 ? 5.082 2.002 -1.965 1 93.5 23 PHE B O 1
ATOM 886 N N . CYS B 1 24 ? 4.051 -0.031 -1.86 1 95.25 24 CYS B N 1
ATOM 887 C CA . CYS B 1 24 ? 3.113 0.296 -2.93 1 95.25 24 CYS B CA 1
ATOM 888 C C . CYS B 1 24 ? 1.672 0.179 -2.447 1 95.25 24 CYS B C 1
ATOM 890 O O . CYS B 1 24 ? 1.336 -0.742 -1.7 1 95.25 24 CYS B O 1
ATOM 892 N N . PHE B 1 25 ? 0.811 1.169 -2.945 1 94.88 25 PHE B N 1
ATOM 893 C CA . PHE B 1 25 ? -0.621 1.009 -2.719 1 94.88 25 PHE B CA 1
ATOM 894 C C . PHE B 1 25 ? -1.146 -0.229 -3.436 1 94.88 25 PHE B C 1
ATOM 896 O O . PHE B 1 25 ? -1.007 -0.355 -4.652 1 94.88 25 PHE B O 1
ATOM 903 N N . LEU B 1 26 ? -1.623 -1.121 -2.703 1 96.5 26 LEU B N 1
ATOM 904 C CA . LEU B 1 26 ? -2.264 -2.311 -3.254 1 96.5 26 LEU B CA 1
ATOM 905 C C . LEU B 1 26 ? -3.781 -2.207 -3.15 1 96.5 26 LEU B C 1
ATOM 907 O O . LEU B 1 26 ? -4.344 -2.338 -2.061 1 96.5 26 LEU B O 1
ATOM 911 N N . PRO B 1 27 ? -4.406 -1.993 -4.285 1 95 27 PRO B N 1
ATOM 912 C CA . PRO B 1 27 ? -5.867 -1.919 -4.188 1 95 27 PRO B CA 1
ATOM 913 C C . PRO B 1 27 ? -6.504 -3.26 -3.828 1 95 27 PRO B C 1
ATOM 915 O O . PRO B 1 27 ? -6.129 -4.293 -4.387 1 95 27 PRO B O 1
ATOM 918 N N . LEU B 1 28 ? -7.312 -3.213 -2.83 1 94.62 28 LEU B N 1
ATOM 919 C CA . LEU B 1 28 ? -8.031 -4.41 -2.41 1 94.62 28 LEU B CA 1
ATOM 920 C C . LEU B 1 28 ? -9.477 -4.375 -2.891 1 94.62 28 LEU B C 1
ATOM 922 O O . LEU B 1 28 ? -10.062 -3.297 -3.037 1 94.62 28 LEU B O 1
ATOM 926 N N . PRO B 1 29 ? -10.016 -5.531 -3.129 1 93 29 PRO B N 1
ATOM 927 C CA . PRO B 1 29 ? -11.43 -5.57 -3.527 1 93 29 PRO B CA 1
ATOM 928 C C . PRO B 1 29 ? -12.383 -5.379 -2.35 1 93 29 PRO B C 1
ATOM 930 O O . PRO B 1 29 ? -13.266 -6.207 -2.12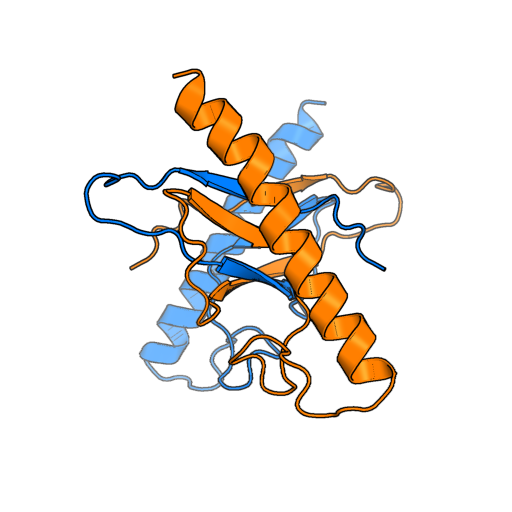3 1 93 29 PRO B O 1
ATOM 933 N N . VAL B 1 30 ? -12.117 -4.328 -1.583 1 88.5 30 VAL B N 1
ATOM 934 C CA . VAL B 1 30 ? -12.906 -4.004 -0.401 1 88.5 30 VAL B CA 1
ATOM 935 C C . VAL B 1 30 ? -13.352 -2.545 -0.458 1 88.5 30 VAL B C 1
ATOM 937 O O . VAL B 1 30 ? -12.523 -1.641 -0.572 1 88.5 30 VAL B O 1
ATOM 940 N N . ARG B 1 31 ? -14.625 -2.398 -0.494 1 87.75 31 ARG B N 1
ATOM 941 C CA . ARG B 1 31 ? -15.172 -1.056 -0.312 1 87.75 31 ARG B CA 1
ATOM 942 C C . ARG B 1 31 ? -15.352 -0.735 1.168 1 87.75 31 ARG B C 1
ATOM 944 O O . ARG B 1 31 ? -15.844 -1.569 1.933 1 87.75 31 ARG B O 1
ATOM 951 N N . THR B 1 32 ? -14.891 0.377 1.59 1 83.69 32 THR B N 1
ATOM 952 C CA . THR B 1 32 ? -14.867 0.69 3.016 1 83.69 32 THR B CA 1
ATOM 953 C C . THR B 1 32 ? -16.234 1.174 3.486 1 83.69 32 THR B C 1
ATOM 955 O O . THR B 1 32 ? -16.516 1.168 4.684 1 83.69 32 THR B O 1
ATOM 958 N N . GLY B 1 33 ? -17.062 1.555 2.533 1 81.38 33 GLY B N 1
ATOM 959 C CA . GLY B 1 33 ? -18.344 2.145 2.914 1 81.38 33 GLY B CA 1
ATOM 960 C C . GLY B 1 33 ? -18.219 3.582 3.381 1 81.38 33 GLY B C 1
ATOM 961 O O . GLY B 1 33 ? -19.203 4.188 3.809 1 81.38 33 GLY B O 1
ATOM 962 N N . LEU B 1 34 ? -16.984 4.082 3.314 1 79.69 34 LEU B N 1
ATOM 963 C CA . LEU B 1 34 ? -16.672 5.434 3.766 1 79.69 34 LEU B CA 1
ATOM 964 C C . LEU B 1 34 ? -16.312 6.332 2.586 1 79.69 34 LEU B C 1
ATOM 966 O O . LEU B 1 34 ? -16.016 5.844 1.493 1 79.69 34 LEU B O 1
ATOM 970 N N . SER B 1 35 ? -16.5 7.602 2.695 1 82.25 35 SER B N 1
ATOM 971 C CA . SER B 1 35 ? -16.125 8.555 1.662 1 82.25 35 SER B CA 1
ATOM 972 C C . SER B 1 35 ? -14.625 8.867 1.731 1 82.25 35 SER B C 1
ATOM 974 O O . SER B 1 35 ? -14.211 9.992 1.433 1 82.25 35 SER B O 1
ATOM 976 N N . VAL B 1 36 ? -13.867 7.902 2.264 1 83.44 36 VAL B N 1
ATOM 977 C CA . VAL B 1 36 ? -12.422 8.055 2.375 1 83.44 36 VAL B CA 1
ATOM 978 C C . VAL B 1 36 ? -11.727 6.793 1.863 1 83.44 36 VAL B C 1
ATOM 980 O O . VAL B 1 36 ? -12.281 5.695 1.951 1 83.44 36 VAL B O 1
ATOM 983 N N . GLN B 1 37 ? -10.531 6.988 1.271 1 87.12 37 GLN B N 1
ATOM 984 C CA . GLN B 1 37 ? -9.648 5.859 1 1 87.12 37 GLN B CA 1
ATOM 985 C C . GLN B 1 37 ? -8.867 5.461 2.248 1 87.12 37 GLN B C 1
ATOM 987 O O . GLN B 1 37 ? -8.477 6.32 3.045 1 87.12 37 GLN B O 1
ATOM 992 N N . VAL B 1 38 ? -8.75 4.195 2.455 1 88.19 38 VAL B N 1
ATOM 993 C CA . VAL B 1 38 ? -8.008 3.699 3.605 1 88.19 38 VAL B CA 1
ATOM 994 C C . VAL B 1 38 ? -6.789 2.91 3.131 1 88.19 38 VAL B C 1
ATOM 996 O O . VAL B 1 38 ? -6.898 2.068 2.236 1 88.19 38 VAL B O 1
ATOM 999 N N . ASN B 1 39 ? -5.613 3.264 3.695 1 91.31 39 ASN B N 1
ATOM 1000 C CA . ASN B 1 39 ? -4.402 2.475 3.496 1 91.31 39 ASN B CA 1
ATOM 1001 C C . ASN B 1 39 ? -3.869 1.922 4.812 1 91.31 39 ASN B C 1
ATOM 1003 O O . ASN B 1 39 ? -3.535 2.686 5.723 1 91.31 39 ASN B O 1
ATOM 1007 N N . GLY B 1 40 ? -3.885 0.514 4.895 1 92.12 40 GLY B N 1
ATOM 1008 C CA . GLY B 1 40 ? -3.479 -0.14 6.125 1 92.12 40 GLY B CA 1
ATOM 1009 C C . GLY B 1 40 ? -2.752 -1.452 5.895 1 92.12 40 GLY B C 1
ATOM 1010 O O . GLY B 1 40 ? -2.621 -1.902 4.754 1 92.12 40 GLY B O 1
ATOM 1011 N N . PHE B 1 41 ? -2.25 -2.053 7.02 1 93.81 41 PHE B N 1
ATOM 1012 C CA . PHE B 1 41 ? -1.545 -3.326 6.938 1 93.81 41 PHE B CA 1
ATOM 1013 C C . PHE B 1 41 ? -2.521 -4.492 7.035 1 93.81 41 PHE B C 1
ATOM 1015 O O . PHE B 1 41 ? -2.498 -5.25 8.008 1 93.81 41 PHE B O 1
ATOM 1022 N N . PHE B 1 42 ? -3.305 -4.66 6.012 1 93.31 42 PHE B N 1
ATOM 1023 C CA . PHE B 1 42 ? -4.277 -5.746 5.965 1 93.31 42 PHE B CA 1
ATOM 1024 C C . PHE B 1 42 ? -3.592 -7.078 5.68 1 93.31 42 PHE B C 1
ATOM 1026 O O . PHE B 1 42 ? -2.559 -7.117 5.008 1 93.31 42 PHE B O 1
ATOM 1033 N N . GLU B 1 43 ? -4.164 -8.117 6.266 1 94.5 43 GLU B N 1
ATOM 1034 C CA . GLU B 1 43 ? -3.766 -9.461 5.855 1 94.5 43 GLU B CA 1
ATOM 1035 C C . GLU B 1 43 ? -4.422 -9.844 4.531 1 94.5 43 GLU B C 1
ATOM 1037 O O . GLU B 1 43 ? -5.645 -9.805 4.402 1 94.5 43 GLU B O 1
ATOM 1042 N N . VAL B 1 44 ? -3.484 -10.258 3.57 1 94.19 44 VAL B N 1
ATOM 1043 C CA . VAL B 1 44 ? -3.982 -10.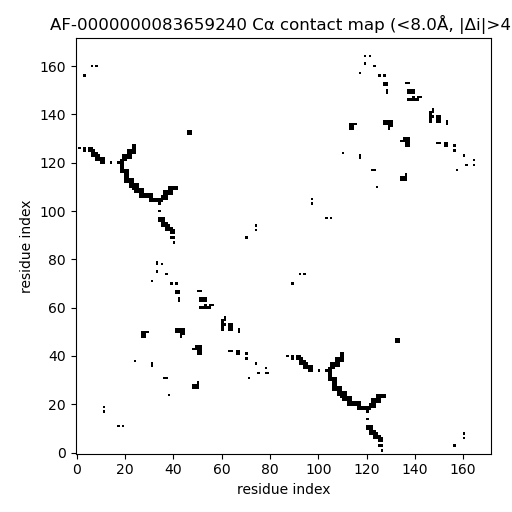516 2.225 1 94.19 44 VAL B CA 1
ATOM 1044 C C . VAL B 1 44 ? -3.719 -11.969 1.848 1 94.19 44 VAL B C 1
ATOM 1046 O O . VAL B 1 44 ? -2.994 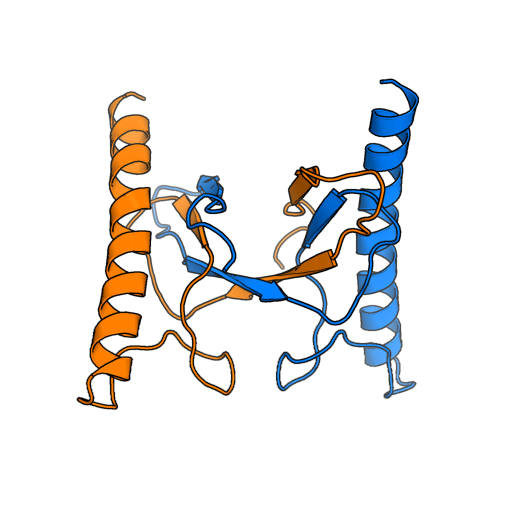-12.68 2.553 1 94.19 44 VAL B O 1
ATOM 1049 N N . SER B 1 45 ? -4.363 -12.414 0.791 1 92.19 45 SER B N 1
ATOM 1050 C CA . SER B 1 45 ? -4.125 -13.742 0.241 1 92.19 45 SER B CA 1
ATOM 1051 C C . SER B 1 45 ? -2.695 -13.883 -0.268 1 92.19 45 SER B C 1
ATOM 1053 O O . SER B 1 45 ? -1.973 -12.891 -0.383 1 92.19 45 SER B O 1
A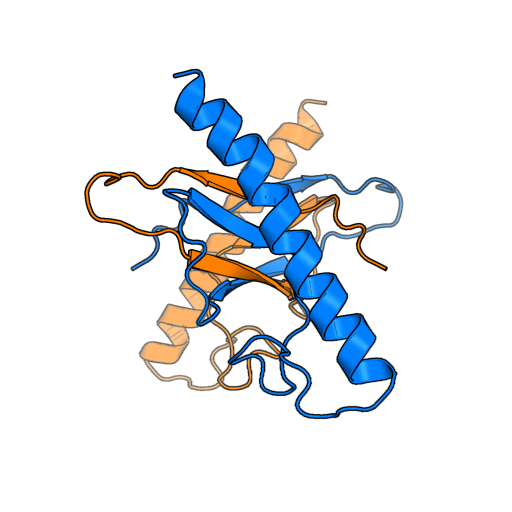TOM 1055 N N . SER B 1 46 ? -2.342 -15.023 -0.611 1 91.25 46 SER B N 1
ATOM 1056 C CA . SER B 1 46 ? -0.971 -15.32 -1.016 1 91.25 46 SER B CA 1
ATOM 1057 C C . SER B 1 46 ? -0.624 -14.625 -2.33 1 91.25 46 SER B C 1
ATOM 1059 O O . SER B 1 46 ? 0.531 -14.266 -2.561 1 91.25 46 SER B O 1
ATOM 1061 N N . ASN B 1 47 ? -1.609 -14.445 -3.182 1 91.06 47 ASN B N 1
ATOM 1062 C CA . ASN B 1 47 ? -1.344 -13.812 -4.469 1 91.06 47 ASN B CA 1
ATOM 1063 C C . ASN B 1 47 ? -1.586 -12.305 -4.41 1 91.06 47 ASN B C 1
ATOM 1065 O O . ASN B 1 47 ? -1.422 -11.609 -5.41 1 91.06 47 ASN B O 1
ATOM 1069 N N . ARG B 1 48 ? -1.967 -11.82 -3.273 1 92.69 48 ARG B N 1
ATOM 1070 C CA . ARG B 1 48 ? -2.102 -10.398 -2.971 1 92.69 48 ARG B CA 1
ATOM 1071 C C . ARG B 1 48 ? -3.164 -9.75 -3.852 1 92.69 48 ARG B C 1
ATOM 1073 O O . ARG B 1 48 ? -3.014 -8.594 -4.27 1 92.69 48 ARG B O 1
ATOM 1080 N N . ARG B 1 49 ? -4.219 -10.531 -4.137 1 92.06 49 ARG B N 1
ATOM 1081 C CA . ARG B 1 49 ? -5.305 -10.016 -4.969 1 92.06 49 ARG B CA 1
ATOM 1082 C C . ARG B 1 49 ? -6.559 -9.773 -4.141 1 92.06 49 ARG B C 1
ATOM 1084 O O . ARG B 1 49 ? -7.543 -9.219 -4.645 1 92.06 49 ARG B O 1
ATOM 1091 N N . GLY B 1 50 ? -6.457 -10.156 -2.893 1 90.88 50 GLY B N 1
ATOM 1092 C CA . GLY B 1 50 ? -7.617 -10.016 -2.027 1 90.88 50 GLY B CA 1
ATOM 1093 C C . GLY B 1 50 ? -7.262 -9.961 -0.555 1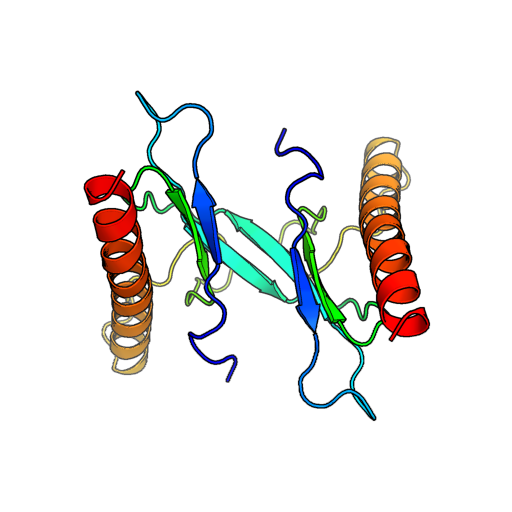 90.88 50 GLY B C 1
ATOM 1094 O O . GLY B 1 50 ? -6.098 -10.125 -0.185 1 90.88 50 GLY B O 1
ATOM 1095 N N . ILE B 1 51 ? -8.234 -9.656 0.167 1 89.88 51 ILE B N 1
ATOM 1096 C CA . ILE B 1 51 ? -8.078 -9.633 1.618 1 89.88 51 ILE B CA 1
ATOM 1097 C C . ILE B 1 51 ? -8.297 -11.039 2.182 1 89.88 51 ILE B C 1
ATOM 1099 O O . ILE B 1 51 ? -9.047 -11.836 1.612 1 89.88 51 ILE B O 1
ATOM 1103 N N . TRP B 1 52 ? -7.605 -11.266 3.279 1 88.69 52 TRP B N 1
ATOM 1104 C CA . TRP B 1 52 ? -7.77 -12.586 3.887 1 88.69 52 TRP B CA 1
ATOM 1105 C C . TRP B 1 52 ? -9.117 -12.695 4.586 1 88.69 52 TRP B C 1
ATOM 1107 O O . TRP B 1 52 ? -9.453 -11.875 5.441 1 88.69 52 TRP B O 1
ATOM 1117 N N . TYR B 1 53 ? -10.156 -13.492 4.207 1 76.25 53 TYR B N 1
ATOM 1118 C CA . TYR B 1 53 ? -11.445 -13.68 4.855 1 76.25 53 TYR B CA 1
ATOM 1119 C C . TYR B 1 53 ? -11.523 -15.047 5.535 1 76.25 53 TYR B C 1
ATOM 1121 O O . TYR B 1 53 ? -12.406 -15.289 6.355 1 76.25 53 TYR B O 1
ATOM 1129 N N . GLY B 1 54 ? -10.594 -15.766 5.816 1 66.56 54 GLY B N 1
ATOM 1130 C CA . GLY B 1 54 ? -10.664 -16.969 6.625 1 66.56 54 GLY B CA 1
ATOM 1131 C C . GLY B 1 54 ? -10.93 -18.219 5.809 1 66.56 54 GLY B C 1
ATOM 1132 O O . GLY B 1 54 ? -11.758 -19.062 6.188 1 66.56 54 GLY B O 1
ATOM 1133 N N . ASP B 1 55 ? -10.766 -18.297 4.652 1 59.69 55 ASP B N 1
ATOM 1134 C CA . ASP B 1 55 ? -11.312 -19.594 4.266 1 59.69 55 ASP B CA 1
ATOM 1135 C C . ASP B 1 55 ? -10.812 -20.703 5.195 1 59.69 55 ASP B C 1
ATOM 1137 O O . ASP B 1 55 ? -11.469 -21.734 5.352 1 59.69 55 ASP B O 1
ATOM 1141 N N . ASP B 1 56 ? -9.656 -20.438 5.781 1 60.91 56 ASP B N 1
ATOM 1142 C CA . ASP B 1 56 ? -9.211 -21.531 6.641 1 60.91 56 ASP B CA 1
ATOM 1143 C C . ASP B 1 56 ? -9.727 -21.359 8.062 1 60.91 56 ASP B C 1
ATOM 1145 O O . ASP B 1 56 ? -9.539 -20.297 8.672 1 60.91 56 ASP B O 1
ATOM 1149 N N . MET B 1 57 ? -10.805 -21.969 8.258 1 65 57 MET B N 1
ATOM 1150 C CA . MET B 1 57 ? -11.469 -22.016 9.555 1 65 57 MET B CA 1
ATOM 1151 C C . MET B 1 57 ? -10.516 -22.5 10.641 1 65 57 MET B C 1
ATOM 1153 O O . MET B 1 57 ? -10.945 -23.047 11.648 1 65 57 MET B O 1
ATOM 1157 N N . ASP B 1 58 ? -9.234 -22.375 10.367 1 78.19 58 ASP B N 1
ATOM 1158 C CA . ASP B 1 58 ? -8.367 -22.688 11.492 1 78.19 58 ASP B CA 1
ATOM 1159 C C . ASP B 1 58 ? -8.031 -21.438 12.297 1 78.19 58 ASP B C 1
ATOM 1161 O O . ASP B 1 58 ? -8.617 -20.375 12.07 1 78.19 58 ASP B O 1
ATOM 1165 N N . ARG B 1 59 ? -7.363 -21.672 13.352 1 80.88 59 ARG B N 1
ATOM 1166 C CA . ARG B 1 59 ? -7.051 -20.625 14.312 1 80.88 59 ARG B CA 1
ATOM 1167 C C . ARG B 1 59 ? -6.379 -19.438 13.633 1 80.88 59 ARG B C 1
ATOM 1169 O O . ARG B 1 59 ? -6.707 -18.281 13.906 1 80.88 59 ARG B O 1
ATOM 1176 N N . SER B 1 60 ? -5.527 -19.656 12.656 1 84.94 60 SER B N 1
ATOM 1177 C CA . SER B 1 60 ? -4.773 -18.594 12 1 84.94 60 SER B CA 1
ATOM 1178 C C . SER B 1 60 ? -5.672 -17.75 11.109 1 84.94 60 SER B C 1
ATOM 1180 O O . SER B 1 60 ? -5.52 -16.531 11.047 1 84.94 60 SER B O 1
ATOM 1182 N N . GLY B 1 61 ? -6.617 -18.484 10.562 1 85.62 61 GLY B N 1
ATOM 1183 C CA . GLY B 1 61 ? -7.555 -17.781 9.695 1 85.62 61 GLY B CA 1
ATOM 1184 C C . GLY B 1 61 ? -8.461 -16.828 10.453 1 85.62 61 GLY B C 1
ATOM 1185 O O . GLY B 1 61 ? -8.711 -15.703 10 1 85.62 61 GLY B O 1
ATOM 1186 N N . LYS B 1 62 ? -8.828 -17.328 11.562 1 86.69 62 LYS B N 1
ATOM 1187 C CA . LYS B 1 62 ? -9.711 -16.516 12.391 1 86.69 62 LYS B CA 1
ATOM 1188 C C . LYS B 1 62 ? -8.992 -15.266 12.883 1 86.69 62 LYS B C 1
ATOM 1190 O O . LYS B 1 62 ? -9.57 -14.172 12.898 1 86.69 62 LYS B O 1
ATOM 1195 N N . VAL B 1 63 ? -7.781 -15.359 13.32 1 89.31 63 VAL B N 1
ATOM 1196 C CA . VAL B 1 63 ? -6.996 -14.234 13.828 1 89.31 63 VAL B CA 1
ATOM 1197 C C . VAL B 1 63 ? -6.809 -13.188 12.734 1 89.31 63 VAL B C 1
ATOM 1199 O O . VAL B 1 63 ? -7.008 -12 12.969 1 89.31 63 VAL B O 1
ATOM 1202 N N . ARG B 1 64 ? -6.531 -13.641 11.516 1 90.75 64 ARG B N 1
ATOM 1203 C CA . ARG B 1 64 ? -6.285 -12.734 10.398 1 90.75 64 ARG B CA 1
ATOM 1204 C C . ARG B 1 64 ? -7.562 -12.008 9.992 1 90.75 64 ARG B C 1
ATOM 1206 O O . ARG B 1 64 ? -7.531 -10.82 9.664 1 90.75 64 ARG B O 1
ATOM 1213 N N . SER B 1 65 ? -8.594 -12.727 9.984 1 88.44 65 SER B N 1
ATOM 1214 C CA . SER B 1 65 ? -9.891 -12.125 9.664 1 88.44 65 SER B CA 1
ATOM 1215 C C . SER B 1 65 ? -10.273 -11.055 10.68 1 88.44 65 SER B C 1
ATOM 1217 O O . SER B 1 65 ? -10.742 -9.977 10.312 1 88.44 65 SER B O 1
ATOM 1219 N N . THR B 1 66 ? -10.023 -11.359 11.961 1 88.31 66 THR B N 1
ATOM 1220 C CA . THR B 1 66 ? -10.32 -10.406 13.023 1 88.31 66 THR B CA 1
ATOM 1221 C C . THR B 1 66 ? -9.445 -9.164 12.898 1 88.31 66 THR B C 1
ATOM 1223 O O . THR B 1 66 ? -9.93 -8.039 13.062 1 88.31 66 THR B O 1
ATOM 1226 N N . TRP B 1 67 ? -8.203 -9.352 12.625 1 90.62 67 TRP B N 1
ATOM 1227 C CA . TRP B 1 67 ? -7.262 -8.258 12.406 1 90.62 67 TRP B CA 1
ATOM 1228 C C . TRP B 1 67 ? -7.766 -7.312 11.32 1 90.62 67 TRP B C 1
ATOM 1230 O O . TRP B 1 67 ? -7.828 -6.098 11.516 1 90.62 67 TRP B O 1
ATOM 1240 N N . ASN B 1 68 ? -8.188 -7.867 10.188 1 89.81 68 ASN B N 1
ATOM 1241 C CA . ASN B 1 68 ? -8.68 -7.074 9.07 1 89.81 68 ASN B CA 1
ATOM 1242 C C . ASN B 1 68 ? -9.938 -6.289 9.453 1 89.81 68 ASN B C 1
ATOM 1244 O O . ASN B 1 68 ? -10.094 -5.133 9.062 1 89.81 68 ASN B O 1
ATOM 1248 N N . ARG B 1 69 ? -10.773 -6.965 10.195 1 87.38 69 ARG B N 1
ATOM 1249 C CA . ARG B 1 69 ? -12 -6.301 10.617 1 87.38 69 ARG B CA 1
ATOM 1250 C C . ARG B 1 69 ? -11.703 -5.133 11.555 1 87.38 69 ARG B C 1
ATOM 1252 O O . ARG B 1 69 ? -12.305 -4.066 11.438 1 87.38 69 ARG B O 1
ATOM 1259 N N . LEU B 1 70 ? -10.797 -5.316 12.43 1 86.69 70 LEU B N 1
ATOM 1260 C CA . LEU B 1 70 ? -10.445 -4.277 13.391 1 86.69 70 LEU B CA 1
ATOM 1261 C C . LEU B 1 70 ? -9.82 -3.076 12.688 1 86.69 70 LEU B C 1
ATOM 1263 O O . LEU B 1 70 ? -10.078 -1.93 13.07 1 86.69 70 LEU B O 1
ATOM 1267 N N . LEU B 1 71 ? -9.07 -3.287 11.695 1 86.88 71 LEU B N 1
ATOM 1268 C CA . LEU B 1 71 ? -8.445 -2.203 10.945 1 86.88 71 LEU B CA 1
ATOM 1269 C C . LEU B 1 71 ? -9.492 -1.346 10.25 1 86.88 71 LEU B C 1
ATOM 1271 O O . LEU B 1 71 ? -9.406 -0.116 10.258 1 86.88 71 LEU B O 1
ATOM 1275 N N . LEU B 1 72 ? -10.477 -2.047 9.688 1 84.06 72 LEU B N 1
ATOM 1276 C CA . LEU B 1 72 ? -11.523 -1.316 8.984 1 84.06 72 LEU B CA 1
ATOM 1277 C C . LEU B 1 72 ? -12.383 -0.525 9.961 1 84.06 72 LEU B C 1
ATOM 1279 O O . LEU B 1 72 ? -12.797 0.6 9.664 1 84.06 72 LEU B O 1
ATOM 1283 N N . GLU B 1 73 ? -12.609 -1.092 11.039 1 81.75 73 GLU B N 1
ATOM 1284 C CA . GLU B 1 73 ? -13.461 -0.457 12.047 1 81.75 73 GLU B CA 1
ATOM 1285 C C . GLU B 1 73 ? -12.758 0.729 12.695 1 81.75 73 GLU B C 1
ATOM 1287 O O . GLU B 1 73 ? -13.398 1.717 13.062 1 81.75 73 GLU B O 1
ATOM 1292 N N . ASP B 1 74 ? -11.5 0.591 12.859 1 78.44 74 ASP B N 1
ATOM 1293 C CA . ASP B 1 74 ? -10.711 1.646 13.484 1 78.44 74 ASP B CA 1
ATOM 1294 C C . ASP B 1 74 ? -10.68 2.9 12.617 1 78.44 74 ASP B C 1
ATOM 1296 O O . ASP B 1 74 ? -10.562 4.016 13.125 1 78.44 74 ASP B O 1
ATOM 1300 N N . VAL B 1 75 ? -10.75 2.768 11.359 1 74.25 75 VAL B N 1
ATOM 1301 C CA . VAL B 1 75 ? -10.711 3.9 10.445 1 74.25 75 VAL B CA 1
ATOM 1302 C C . VAL B 1 75 ? -12.094 4.547 10.367 1 74.25 75 VAL B C 1
ATOM 1304 O O . VAL B 1 75 ? -12.211 5.762 10.188 1 74.25 75 VAL B O 1
ATOM 1307 N N . VAL B 1 76 ? -13.094 3.816 10.492 1 72.12 76 VAL B N 1
ATOM 1308 C CA . VAL B 1 76 ? -14.477 4.262 10.359 1 72.12 76 VAL B CA 1
ATOM 1309 C C . VAL B 1 76 ? -14.789 5.309 11.43 1 72.12 76 VAL B C 1
ATOM 1311 O O . VAL B 1 76 ? -15.414 6.332 11.148 1 72.12 76 VAL B O 1
ATOM 1314 N N . VAL B 1 77 ? -14.258 5.051 12.539 1 66.25 77 VAL B N 1
ATOM 1315 C CA . VAL B 1 77 ? -14.648 5.922 13.641 1 66.25 77 VAL B CA 1
ATOM 1316 C C . VAL B 1 77 ? -14.062 7.316 13.43 1 66.25 77 VAL B C 1
ATOM 1318 O O . VAL B 1 77 ? -14.789 8.312 13.43 1 66.25 77 VAL B O 1
ATOM 1321 N N . PRO B 1 78 ? -12.852 7.402 13.312 1 63.88 78 PRO B N 1
ATOM 1322 C CA . PRO B 1 78 ? -12.312 8.742 13.07 1 63.88 78 PRO B CA 1
ATOM 1323 C C . PRO B 1 78 ? -12.883 9.391 11.82 1 63.88 78 PRO B C 1
ATOM 1325 O O . PRO B 1 78 ? -13.117 10.602 11.797 1 63.88 78 PRO B O 1
ATOM 1328 N N . ALA B 1 79 ? -13.086 8.672 10.789 1 64.62 79 ALA B N 1
ATOM 1329 C CA . ALA B 1 79 ? -13.617 9.195 9.539 1 64.62 79 ALA B CA 1
ATOM 1330 C C . ALA B 1 79 ? -15.039 9.727 9.734 1 64.62 79 ALA B C 1
ATOM 1332 O O . ALA B 1 79 ? -15.383 10.789 9.219 1 64.62 79 ALA B O 1
ATOM 1333 N N . PHE B 1 80 ? -15.781 8.992 10.445 1 64.12 80 PHE B N 1
ATOM 1334 C CA . PHE B 1 80 ? -17.141 9.414 10.734 1 64.12 80 PHE B CA 1
ATOM 1335 C C . PHE B 1 80 ? -17.156 10.68 11.586 1 64.12 80 PHE B C 1
ATOM 1337 O O . PHE B 1 80 ? -17.969 11.578 11.344 1 64.12 80 PHE B O 1
ATOM 1344 N N . VAL B 1 81 ? -16.312 10.672 12.508 1 62.62 81 VAL B N 1
ATOM 1345 C CA . VAL B 1 81 ? -16.25 11.836 13.391 1 62.62 81 VAL B CA 1
ATOM 1346 C C . VAL B 1 81 ? -15.859 13.07 12.586 1 62.62 81 VAL B C 1
ATOM 1348 O O . VAL B 1 81 ? -16.406 14.156 12.789 1 62.62 81 VAL B O 1
ATOM 1351 N N . HIS B 1 82 ? -14.938 12.812 11.773 1 60.5 82 HIS B N 1
ATOM 1352 C CA . HIS B 1 82 ? -14.5 13.93 10.945 1 60.5 82 HIS B CA 1
ATOM 1353 C C . HIS B 1 82 ? -15.594 14.359 9.977 1 60.5 82 HIS B C 1
ATOM 1355 O O . HIS B 1 82 ? -15.781 15.555 9.734 1 60.5 82 HIS B O 1
ATOM 1361 N N . MET B 1 83 ? -16.281 13.445 9.453 1 59.31 83 MET B N 1
ATOM 1362 C CA . MET B 1 83 ? -17.375 13.75 8.531 1 59.31 83 MET B CA 1
ATOM 1363 C C . MET B 1 83 ? -18.547 14.406 9.258 1 59.31 83 MET B C 1
ATOM 1365 O O . MET B 1 83 ? -19.234 15.242 8.695 1 59.31 83 MET B O 1
ATOM 1369 N N . LEU B 1 84 ? -18.672 13.992 10.469 1 57.44 84 LEU B N 1
ATOM 1370 C CA . LEU B 1 84 ? -19.766 14.57 11.25 1 57.44 84 LEU B CA 1
ATOM 1371 C C . LEU B 1 84 ? -19.406 15.969 11.727 1 57.44 84 LEU B C 1
ATOM 1373 O O . LEU B 1 84 ? -20.297 16.781 12 1 57.44 84 LEU B O 1
ATOM 1377 N N . HIS B 1 85 ? -18.203 16.078 11.961 1 53.97 85 HIS B N 1
ATOM 1378 C CA . HIS B 1 85 ? -17.828 17.375 12.492 1 53.97 85 HIS B CA 1
ATOM 1379 C C . HIS B 1 85 ? -17.578 18.375 11.367 1 53.97 85 HIS B C 1
ATOM 1381 O O . HIS B 1 85 ? -17.312 19.547 11.625 1 53.97 85 HIS B O 1
ATOM 1387 N N . CYS B 1 86 ? -17.656 17.922 10.195 1 45.69 86 CYS B N 1
ATOM 1388 C CA . CYS B 1 86 ? -17.625 18.984 9.188 1 45.69 86 CYS B CA 1
ATOM 1389 C C . CYS B 1 86 ? -19.031 19.359 8.758 1 45.69 86 CYS B C 1
ATOM 1391 O O . CYS B 1 86 ? -19.938 18.531 8.781 1 45.69 86 CYS B O 1
#

Foldseek 3Di:
DPPPVPDDDDDDPDPPPDDDDDDDDQDAPDDLPAPDDDDDDADADPVSHHGQCPPPPDPVSVVRNVVNVVSSVVVVVVRVVVVVVD/DPPPVPDDDDDDPPNPPDDDDDDDDQDAPDDLPAPDDDDDDADADPVSHHGQCQPPPDPVSVVRNVVNVVSSVVVVVVRVVVVVVD

Sequence (172 aa):
MVHPSYCHVWFLQNKVLSTGQAFCFLPLPVRTGLSVQVNGFFEVSSNRRGIWYGDDMDRSGKVRSTWNRLLLEDVVVPAFVHMLHCMVHPSYCHVWFLQNKVLSTGQAFCFLPLPVRTGLSVQVNGFFEVSSNRRGIWYGDDMDRSGKVRSTWNRLLLEDVVVPAFVHMLHC

Secondary structure (DSSP, 8-state):
---TT--EEEE-SS-TT---EEEEEEEEEEE-SSSEEEEE---B-TTSSSB---SS-SHHHHHHHHHHHHHHHHHHHHHHHHHHH-/---TT--EEEE-SS-SS---EEEEEEEEEEE-SSSEEEEE---B-TTSSSB---SS-SHHHHHHHHHH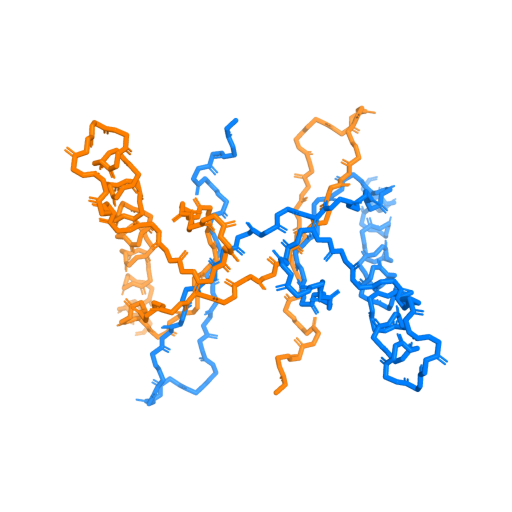HHHHHHHHHHHHHHHHH-

Organism: NCBI:txid97028

pLDDT: 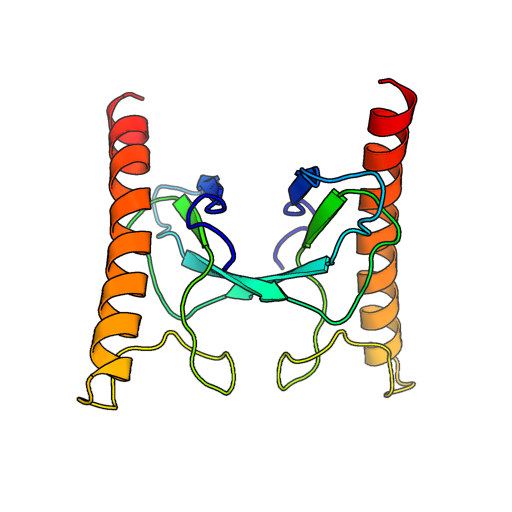mean 79.11, std 14.4, range [30.77, 96.5]

InterPro domains:
  IPR052972 Sacsin chaperone regulator [PTHR15600] (15-85)

Radius of gyration: 17.29 Å; Cα contacts (8 Å, |Δi|>4): 280; chains: 2; bounding box: 42×44×40 Å

Solvent-accessible surface area (backbone atoms only — not comparable to full-atom values): 9675 Å² total; per-residue (Å²): 128,88,61,83,82,59,56,47,74,47,72,48,87,63,48,91,83,38,63,12,41,32,27,25,68,35,75,37,88,39,72,64,80,32,53,31,32,38,34,27,85,59,48,51,38,92,65,62,68,34,65,42,74,31,87,49,85,44,74,67,23,50,54,40,29,50,51,42,51,50,56,54,53,59,50,48,51,59,50,48,51,52,57,66,71,95,128,87,62,85,80,59,54,46,72,46,72,47,87,62,47,90,82,38,65,12,41,32,27,25,66,36,75,37,89,41,72,66,80,33,53,32,32,36,35,27,84,58,49,52,40,96,63,62,68,34,66,40,76,28,88,48,85,44,73,67,23,50,54,40,27,51,53,40,50,50,56,55,52,60,51,46,51,59,51,48,50,51,57,65,71,94